Protein AF-A0A520FK15-F1 (afdb_monomer_lite)

pLDDT: mean 92.38, std 10.08, range [54.09, 98.62]

Secondary structure (DSSP, 8-state):
--HHHHHHHHHHHHHHHHT-SSHHHHS-HHHHHHHHHHH--EETTEE-GGGS-SS-EEEEEEE-GGGTT-SEEBS-HHHHHHHHHHTT-EEEEEEE-GGGEEEEE-TTTS-TTSTT--EEEE--TT--EEE-

Sequence (132 aa):
MNELERGIIARRLLDNWMNLDHPLDVHPREWWLTRFQRVGFTSDGIADEALRPKDGLVLARGAVHAARDGLAWTPDLALAEWFAKRCNGKVWLCYFEPEHLLAHLGPAWGDVHVQGASEFIADPAGLHIEEL

Foldseek 3Di:
DDQVVLLVLLQVLLVLVLVDPCSCVVPPPVVNVVSLVVSAEEENSRRDNVPQDQAKDKWKAQDAPVCLQAFKTFSDPVVRVVSVVVHVHFMKIWIGGRVQFRYWYAQVRDDPVDRGTIITRGGCVPTDIDTD

Structure (mmCIF, N/CA/C/O backbone):
data_AF-A0A520FK15-F1
#
_entry.id   AF-A0A520FK15-F1
#
loop_
_atom_site.group_PDB
_atom_site.id
_atom_site.type_symbol
_atom_site.label_atom_id
_atom_site.label_alt_id
_atom_site.label_comp_id
_atom_site.label_asym_id
_atom_site.label_entity_id
_atom_site.label_seq_id
_atom_site.pdbx_PDB_ins_code
_atom_site.Cartn_x
_atom_site.Cartn_y
_atom_site.Cartn_z
_atom_site.occupancy
_atom_site.B_iso_or_equiv
_atom_site.auth_seq_id
_atom_site.auth_comp_id
_atom_site.auth_asym_id
_atom_site.auth_atom_id
_atom_site.pdbx_PDB_model_num
ATOM 1 N N . MET A 1 1 ? -5.358 -4.646 23.870 1.00 84.12 1 MET A N 1
ATOM 2 C CA . MET A 1 1 ? -4.327 -3.610 23.689 1.00 84.12 1 MET A CA 1
ATOM 3 C C . MET A 1 1 ? -5.011 -2.285 23.910 1.00 84.12 1 MET A C 1
ATOM 5 O O . MET A 1 1 ? -6.064 -2.083 23.315 1.00 84.12 1 MET A O 1
ATOM 9 N N . ASN A 1 2 ? -4.498 -1.459 24.817 1.00 91.94 2 ASN A N 1
ATOM 10 C CA . ASN A 1 2 ? -5.057 -0.121 25.002 1.00 91.94 2 ASN A CA 1
ATOM 11 C C . ASN A 1 2 ? -4.631 0.805 23.843 1.00 91.94 2 ASN A C 1
ATOM 13 O O . ASN A 1 2 ? -3.793 0.439 23.018 1.00 91.94 2 ASN A O 1
ATOM 17 N N . GLU A 1 3 ? -5.233 1.988 23.754 1.00 88.81 3 GLU A N 1
ATOM 18 C CA . GLU A 1 3 ? -5.008 2.924 22.645 1.00 88.81 3 GLU A CA 1
ATOM 19 C C . GLU A 1 3 ? -3.555 3.417 22.560 1.00 88.81 3 GLU A C 1
ATOM 21 O O . GLU A 1 3 ? -2.979 3.457 21.474 1.00 88.81 3 GLU A O 1
ATOM 26 N N . LEU A 1 4 ? -2.927 3.698 23.706 1.00 90.31 4 LEU A N 1
ATOM 27 C CA . LEU A 1 4 ? -1.531 4.130 23.774 1.00 90.31 4 LEU A CA 1
ATOM 28 C C . LEU A 1 4 ? -0.576 3.041 23.264 1.00 90.31 4 LEU A C 1
ATOM 30 O O . LEU A 1 4 ? 0.293 3.306 22.435 1.00 90.31 4 LEU A O 1
ATOM 34 N N . GLU A 1 5 ? -0.752 1.804 23.729 1.00 93.06 5 GLU A N 1
ATOM 35 C CA . GLU A 1 5 ? 0.016 0.646 23.263 1.00 93.06 5 GLU A CA 1
ATOM 36 C C . GLU A 1 5 ? -0.163 0.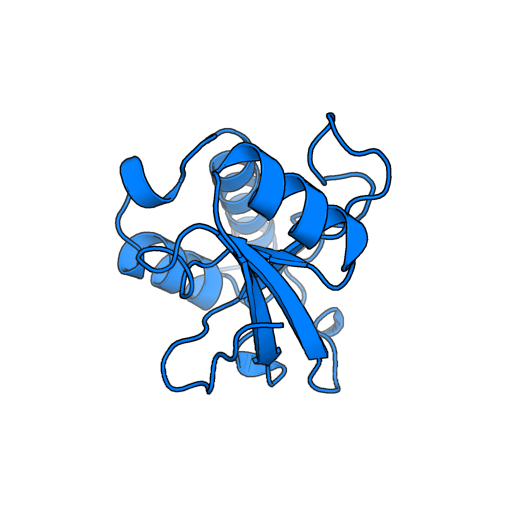431 21.758 1.00 93.06 5 GLU A C 1
ATOM 38 O O . GLU A 1 5 ? 0.818 0.194 21.051 1.00 93.06 5 GLU A O 1
ATOM 43 N N . ARG A 1 6 ? -1.401 0.554 21.257 1.00 93.56 6 ARG A N 1
ATOM 44 C CA . ARG A 1 6 ? -1.708 0.428 19.827 1.00 93.56 6 ARG A CA 1
ATOM 45 C C . ARG A 1 6 ? -0.975 1.485 19.015 1.00 93.56 6 ARG A C 1
ATOM 47 O O . ARG A 1 6 ? -0.344 1.126 18.029 1.00 93.56 6 ARG A O 1
ATOM 54 N N . GLY A 1 7 ? -1.008 2.746 19.445 1.00 91.56 7 GLY A N 1
ATOM 55 C CA . GLY A 1 7 ? -0.301 3.839 18.776 1.00 91.56 7 GLY A CA 1
ATOM 56 C C . GLY A 1 7 ? 1.215 3.628 18.734 1.00 91.56 7 GLY A C 1
ATOM 57 O O . GLY A 1 7 ? 1.834 3.788 17.685 1.00 91.56 7 GLY A O 1
ATOM 58 N N . ILE A 1 8 ? 1.819 3.180 19.840 1.00 93.81 8 ILE A N 1
ATOM 59 C CA . ILE A 1 8 ? 3.259 2.874 19.887 1.00 93.81 8 ILE A CA 1
ATOM 60 C C . ILE A 1 8 ? 3.614 1.734 18.922 1.00 93.81 8 ILE A C 1
ATOM 62 O O . ILE A 1 8 ? 4.627 1.809 18.224 1.00 93.81 8 ILE A O 1
ATOM 66 N N . ILE A 1 9 ? 2.804 0.672 18.881 1.00 94.38 9 ILE A N 1
ATOM 67 C CA . ILE A 1 9 ? 3.041 -0.467 17.986 1.00 94.38 9 ILE A CA 1
ATOM 68 C C . ILE A 1 9 ? 2.832 -0.070 16.525 1.00 94.38 9 ILE A C 1
ATOM 70 O O . ILE A 1 9 ? 3.667 -0.426 15.701 1.00 94.38 9 ILE A O 1
ATOM 74 N N . ALA A 1 10 ? 1.779 0.686 16.214 1.00 93.69 10 ALA A N 1
ATOM 75 C CA . ALA A 1 10 ? 1.499 1.198 14.876 1.00 93.69 10 ALA A CA 1
ATOM 76 C C . ALA A 1 10 ? 2.681 1.988 14.322 1.00 93.69 10 ALA A C 1
ATOM 78 O O . ALA A 1 10 ? 3.182 1.693 13.239 1.00 93.69 10 ALA A O 1
ATOM 79 N N . ARG A 1 11 ? 3.187 2.931 15.122 1.00 93.06 11 ARG A N 1
ATOM 80 C CA . ARG A 1 11 ? 4.327 3.748 14.737 1.00 93.06 11 ARG A CA 1
ATOM 81 C C . ARG A 1 11 ? 5.578 2.912 14.490 1.00 93.06 11 ARG A C 1
ATOM 83 O O . ARG A 1 11 ? 6.181 3.028 13.434 1.00 93.06 11 ARG A O 1
ATOM 90 N N . ARG A 1 12 ? 5.927 2.015 15.416 1.00 94.69 12 ARG A N 1
ATOM 91 C CA . ARG A 1 12 ? 7.100 1.138 15.263 1.00 94.69 12 ARG A CA 1
ATOM 92 C C . ARG A 1 12 ? 6.978 0.180 14.083 1.00 94.69 12 ARG A C 1
ATOM 94 O O . ARG A 1 12 ? 7.981 -0.133 13.454 1.00 94.69 12 ARG A O 1
ATOM 101 N N . LEU A 1 13 ? 5.776 -0.323 13.813 1.00 94.31 13 LEU A N 1
ATOM 102 C CA . LEU A 1 13 ? 5.530 -1.206 12.679 1.00 94.31 13 LEU A CA 1
ATOM 103 C C . LEU A 1 13 ? 5.775 -0.468 11.362 1.00 94.31 13 LEU A C 1
ATOM 105 O O . LEU A 1 13 ? 6.451 -1.010 10.491 1.00 94.31 13 LEU A O 1
ATOM 109 N N . LEU A 1 14 ? 5.280 0.766 11.255 1.00 92.50 14 LEU A N 1
ATOM 110 C CA . LEU A 1 14 ? 5.487 1.605 10.083 1.00 92.50 14 LEU A CA 1
ATOM 111 C C . LEU A 1 14 ? 6.952 2.031 9.934 1.00 92.50 14 LEU A C 1
ATOM 113 O O . LEU A 1 14 ? 7.513 1.890 8.855 1.00 92.50 14 LEU A O 1
ATOM 117 N N . ASP A 1 15 ? 7.603 2.454 11.022 1.00 90.81 15 ASP A N 1
ATOM 118 C CA . ASP A 1 15 ? 9.034 2.778 11.022 1.00 90.81 15 ASP A CA 1
ATOM 119 C C . ASP A 1 15 ? 9.867 1.565 10.557 1.00 90.81 15 ASP A C 1
ATOM 121 O O . ASP A 1 15 ? 10.797 1.706 9.768 1.00 90.81 15 ASP A O 1
ATOM 125 N N . ASN A 1 16 ? 9.530 0.351 11.007 1.00 92.69 16 ASN A N 1
ATOM 126 C CA . ASN A 1 16 ? 10.211 -0.871 10.571 1.00 92.69 16 ASN A CA 1
ATOM 127 C C . ASN A 1 16 ? 9.963 -1.198 9.095 1.00 92.69 16 ASN A C 1
ATOM 129 O O . ASN A 1 16 ? 10.870 -1.698 8.444 1.00 92.69 16 ASN A O 1
ATOM 133 N N . TRP A 1 17 ? 8.755 -0.955 8.578 1.00 92.75 17 TRP A N 1
ATOM 134 C CA . TRP A 1 17 ? 8.455 -1.117 7.153 1.00 92.75 17 TRP A CA 1
ATOM 135 C C . TRP A 1 17 ? 9.303 -0.164 6.307 1.00 92.75 17 TRP A C 1
ATOM 137 O O . TRP A 1 17 ? 9.987 -0.599 5.389 1.00 92.75 17 TRP A O 1
ATOM 147 N N . MET A 1 18 ? 9.317 1.118 6.678 1.00 89.25 18 MET A N 1
ATOM 148 C CA . MET A 1 18 ? 9.984 2.184 5.926 1.00 89.25 18 MET A CA 1
ATOM 149 C C . MET A 1 18 ? 11.512 2.107 5.951 1.00 89.25 18 MET A C 1
ATOM 151 O O . MET A 1 18 ? 12.163 2.554 5.014 1.00 89.25 18 MET A O 1
ATOM 155 N N . ASN A 1 19 ? 12.103 1.557 7.014 1.00 88.25 19 ASN A N 1
ATOM 156 C CA . ASN A 1 19 ? 13.559 1.427 7.135 1.00 88.25 19 ASN A CA 1
ATOM 157 C C . ASN A 1 19 ? 14.129 0.191 6.412 1.00 88.25 19 ASN A C 1
ATOM 159 O O . ASN A 1 19 ? 15.317 -0.105 6.555 1.00 88.25 19 ASN A O 1
ATOM 163 N N . LEU A 1 20 ? 13.301 -0.558 5.679 1.00 88.00 20 LEU A N 1
ATOM 164 C CA . LEU A 1 20 ? 13.713 -1.730 4.916 1.00 88.00 20 LEU A CA 1
ATOM 165 C C . LEU A 1 20 ? 13.488 -1.487 3.423 1.00 88.00 20 LEU A C 1
ATOM 167 O O . LEU A 1 20 ? 12.351 -1.350 2.987 1.00 88.00 20 LEU A O 1
ATOM 171 N N . ASP A 1 21 ? 14.557 -1.546 2.626 1.00 81.31 21 ASP A N 1
ATOM 172 C CA . ASP A 1 21 ? 14.461 -1.428 1.160 1.00 81.31 21 ASP A CA 1
ATOM 173 C C . ASP A 1 21 ? 13.600 -2.553 0.550 1.00 81.31 21 ASP A C 1
ATOM 175 O O . ASP A 1 21 ? 12.890 -2.368 -0.443 1.00 81.31 21 ASP A O 1
ATOM 179 N N . HIS A 1 22 ? 13.651 -3.739 1.168 1.00 87.06 22 HIS A N 1
ATOM 180 C CA . HIS A 1 22 ? 12.913 -4.935 0.764 1.00 87.06 22 HIS A CA 1
ATOM 181 C C . HIS A 1 22 ? 12.293 -5.633 1.990 1.00 87.06 22 HIS A C 1
ATOM 183 O O . HIS A 1 22 ? 12.817 -6.642 2.469 1.00 87.06 22 HIS A O 1
ATOM 189 N N . PRO A 1 23 ? 11.160 -5.135 2.531 1.00 90.56 23 PRO A N 1
ATOM 190 C CA . PRO A 1 23 ? 10.571 -5.667 3.766 1.00 90.56 23 PRO A CA 1
ATOM 191 C C . PRO A 1 23 ? 10.225 -7.162 3.693 1.00 90.56 23 PRO A C 1
ATOM 193 O O . PRO A 1 23 ? 10.305 -7.878 4.696 1.00 90.56 23 PRO A O 1
ATOM 196 N N . LEU A 1 24 ? 9.864 -7.641 2.497 1.00 92.50 24 LEU A N 1
ATOM 197 C CA . LEU A 1 24 ? 9.506 -9.038 2.241 1.00 92.50 24 LEU A CA 1
ATOM 198 C C . LEU A 1 24 ? 10.714 -9.994 2.211 1.00 92.50 24 LEU A C 1
ATOM 200 O O . LEU A 1 24 ? 10.518 -11.198 2.362 1.00 92.50 24 LEU A O 1
ATOM 204 N N . ASP A 1 25 ? 11.943 -9.479 2.090 1.00 92.06 25 ASP A N 1
ATOM 205 C CA . ASP A 1 25 ? 13.172 -10.285 2.170 1.00 92.06 25 ASP A CA 1
ATOM 206 C C . ASP A 1 25 ? 13.578 -10.558 3.629 1.00 92.06 25 ASP A C 1
ATOM 208 O O . ASP A 1 25 ? 14.246 -11.547 3.930 1.00 92.06 25 ASP A O 1
ATOM 212 N N . VAL A 1 26 ? 13.163 -9.684 4.554 1.00 94.94 26 VAL A N 1
ATOM 213 C CA . VAL A 1 26 ? 13.467 -9.791 5.992 1.00 94.94 26 VAL A CA 1
ATOM 214 C C . VAL A 1 26 ? 12.422 -10.627 6.725 1.00 94.94 26 VAL A C 1
ATOM 216 O O . VAL A 1 26 ? 12.752 -11.473 7.562 1.00 94.94 26 VAL A O 1
ATOM 219 N N . HIS A 1 27 ? 11.146 -10.391 6.427 1.00 96.44 27 HIS A N 1
ATOM 220 C CA . HIS A 1 27 ? 10.030 -11.122 7.011 1.00 96.44 27 HIS A CA 1
ATOM 221 C C . HIS A 1 27 ? 9.022 -11.513 5.928 1.00 96.44 27 HIS A C 1
ATOM 223 O O . HIS A 1 27 ? 8.730 -10.699 5.054 1.00 96.44 27 HIS A O 1
ATOM 229 N N . PRO A 1 28 ? 8.444 -12.727 5.997 1.00 96.06 28 PRO A N 1
ATOM 230 C CA . PRO A 1 28 ? 7.498 -13.184 4.988 1.00 96.06 28 PRO A CA 1
ATOM 231 C C . PRO A 1 28 ? 6.215 -12.346 5.007 1.00 96.06 28 PRO A C 1
ATOM 233 O O . PRO A 1 28 ? 5.868 -11.727 6.016 1.00 96.06 28 PRO A O 1
ATOM 236 N N . ARG A 1 29 ? 5.473 -12.362 3.897 1.00 95.81 29 ARG A N 1
ATOM 237 C CA . ARG A 1 29 ? 4.217 -11.616 3.712 1.00 95.81 29 ARG A CA 1
ATOM 238 C C . ARG A 1 29 ? 3.258 -11.765 4.896 1.00 95.81 29 ARG A C 1
ATOM 240 O O . ARG A 1 29 ? 2.766 -10.770 5.422 1.00 95.81 29 ARG A O 1
ATOM 247 N N . GLU A 1 30 ? 3.030 -12.990 5.354 1.00 96.88 30 GLU A N 1
ATOM 248 C CA . GLU A 1 30 ? 2.080 -13.318 6.423 1.00 96.88 30 GLU A CA 1
ATOM 249 C C . GLU A 1 30 ? 2.462 -12.653 7.750 1.00 96.88 30 GLU A C 1
ATOM 251 O O . GLU A 1 30 ? 1.595 -12.284 8.547 1.00 96.88 30 GLU A O 1
ATOM 256 N N . TRP A 1 31 ? 3.765 -12.462 7.985 1.00 97.44 31 TRP A N 1
ATOM 257 C CA . TRP A 1 31 ? 4.284 -11.786 9.170 1.00 97.44 31 TRP A CA 1
ATOM 258 C C . TRP A 1 31 ? 3.857 -10.317 9.195 1.00 97.44 31 TRP A C 1
ATOM 260 O O . TRP A 1 31 ? 3.434 -9.831 10.249 1.00 97.44 31 TRP A O 1
ATOM 270 N N . TRP A 1 32 ? 3.945 -9.635 8.049 1.00 97.25 32 TRP A N 1
ATOM 271 C CA . TRP A 1 32 ? 3.536 -8.239 7.890 1.00 97.25 32 TRP A CA 1
ATOM 272 C C . TRP A 1 32 ? 2.022 -8.094 7.969 1.00 97.25 32 TRP A C 1
ATOM 274 O O . TRP A 1 32 ? 1.534 -7.324 8.797 1.00 97.25 32 TRP A O 1
ATOM 284 N N . LEU A 1 33 ? 1.287 -8.898 7.193 1.00 97.25 33 LEU A N 1
ATOM 285 C CA . LEU A 1 33 ? -0.177 -8.884 7.172 1.00 97.25 33 LEU A CA 1
ATOM 286 C C . LEU A 1 33 ? -0.758 -9.059 8.575 1.00 97.25 33 LEU A C 1
ATOM 288 O O . LEU A 1 33 ? -1.518 -8.211 9.034 1.00 97.25 33 LEU A O 1
ATOM 292 N N . THR A 1 34 ? -0.309 -10.083 9.309 1.00 97.06 34 THR A N 1
ATOM 293 C CA . THR A 1 34 ? -0.794 -10.357 10.672 1.00 97.06 34 THR A CA 1
ATOM 294 C C . THR A 1 34 ? -0.591 -9.164 11.611 1.00 97.06 34 THR A C 1
ATOM 296 O O . THR A 1 34 ? -1.391 -8.932 12.517 1.00 97.06 34 THR A O 1
ATOM 299 N N . ARG A 1 35 ? 0.491 -8.395 11.436 1.00 97.19 35 ARG A N 1
ATOM 300 C CA . ARG A 1 35 ? 0.815 -7.258 12.308 1.00 97.19 35 ARG A CA 1
ATOM 301 C C . ARG A 1 35 ? 0.008 -6.026 11.966 1.00 97.19 35 ARG A C 1
ATOM 303 O O . ARG A 1 35 ? -0.555 -5.437 12.885 1.00 97.19 35 ARG A O 1
ATOM 310 N N . PHE A 1 36 ? -0.090 -5.679 10.688 1.00 96.88 36 PHE A N 1
ATOM 311 C CA . PHE A 1 36 ? -0.928 -4.561 10.275 1.00 96.88 36 PHE A CA 1
ATOM 312 C C . PHE A 1 36 ? -2.401 -4.830 10.602 1.00 96.88 36 PHE A C 1
ATOM 314 O O . PHE A 1 36 ? -3.036 -4.016 11.262 1.00 96.88 36 PHE A O 1
ATOM 321 N N . GLN A 1 37 ? -2.912 -6.026 10.295 1.00 96.12 37 GLN A N 1
ATOM 322 C CA . GLN A 1 37 ? -4.283 -6.422 10.639 1.00 96.12 37 GLN A CA 1
ATOM 323 C C . GLN A 1 37 ? -4.551 -6.370 12.150 1.00 96.12 37 GLN A C 1
ATOM 325 O O . GLN A 1 37 ? -5.621 -5.947 12.579 1.00 96.12 37 GLN A O 1
ATOM 330 N N . ARG A 1 38 ? -3.580 -6.763 12.987 1.00 95.56 38 ARG A N 1
ATOM 331 C CA . ARG A 1 38 ? -3.721 -6.705 14.451 1.00 95.56 38 ARG A CA 1
ATOM 332 C C . ARG A 1 38 ? -3.748 -5.276 14.996 1.00 95.56 38 ARG A C 1
ATOM 334 O O . ARG A 1 38 ? -4.340 -5.046 16.052 1.00 95.56 38 ARG A O 1
ATOM 341 N N . VAL A 1 39 ? -3.064 -4.345 14.336 1.00 96.12 39 VAL A N 1
ATOM 342 C CA . VAL A 1 39 ? -3.069 -2.922 14.704 1.00 96.12 39 VAL A CA 1
ATOM 343 C C . VAL A 1 39 ? -4.354 -2.237 14.231 1.00 96.12 39 VAL A C 1
ATOM 345 O O . VAL A 1 39 ? -4.840 -1.348 14.928 1.00 96.12 39 VAL A O 1
ATOM 348 N N . GLY A 1 40 ? -4.923 -2.692 13.114 1.00 96.38 40 GLY A N 1
ATOM 349 C CA . GLY A 1 40 ? -5.966 -1.980 12.381 1.00 96.38 40 GLY A CA 1
ATOM 350 C C . GLY A 1 40 ? -5.358 -1.000 11.379 1.00 96.38 40 GLY A C 1
ATOM 351 O O . GLY A 1 40 ? -4.137 -0.947 11.218 1.00 96.38 40 GLY A O 1
ATOM 352 N N . PHE A 1 41 ? -6.205 -0.224 10.706 1.00 97.25 41 PHE A N 1
ATOM 353 C CA . PHE A 1 41 ? -5.749 0.783 9.755 1.00 97.25 41 PHE A CA 1
ATOM 354 C C . PHE A 1 41 ? -4.878 1.839 10.437 1.00 97.25 41 PHE A C 1
ATOM 356 O O . PHE A 1 41 ? -5.216 2.358 11.507 1.00 97.25 41 PHE A O 1
ATOM 363 N N . THR A 1 42 ? -3.766 2.182 9.790 1.00 96.31 42 THR A N 1
ATOM 364 C CA . THR A 1 42 ? -2.877 3.251 10.251 1.00 96.31 42 THR A CA 1
ATOM 365 C C . THR A 1 42 ? -2.625 4.279 9.162 1.00 96.31 42 THR A C 1
ATOM 367 O O . THR A 1 42 ? -2.303 3.892 8.046 1.00 96.31 42 THR A O 1
ATOM 370 N N . SER A 1 43 ? -2.654 5.567 9.494 1.00 94.88 43 SER A N 1
ATOM 371 C CA . SER A 1 43 ? -2.220 6.652 8.603 1.00 94.88 43 SER A CA 1
ATOM 372 C C . SER A 1 43 ? -1.046 7.384 9.245 1.00 94.88 43 SER A C 1
ATOM 374 O O . SER A 1 43 ? -1.182 7.874 10.365 1.00 94.88 43 SER A O 1
ATOM 376 N N . ASP A 1 44 ? 0.120 7.426 8.596 1.00 92.12 44 ASP A N 1
ATOM 377 C CA . ASP A 1 44 ? 1.328 8.114 9.102 1.00 92.12 44 ASP A CA 1
ATOM 378 C C . ASP A 1 44 ? 1.744 7.693 10.533 1.00 92.12 44 ASP A C 1
ATOM 380 O O . ASP A 1 44 ? 2.279 8.460 11.344 1.00 92.12 44 ASP A O 1
ATOM 384 N N . GLY A 1 45 ? 1.478 6.426 10.863 1.00 90.25 45 GLY A N 1
ATOM 385 C CA . GLY A 1 45 ? 1.764 5.807 12.159 1.00 90.25 45 GLY A CA 1
ATOM 386 C C . GLY A 1 45 ? 0.692 6.045 13.227 1.00 90.25 45 GLY A C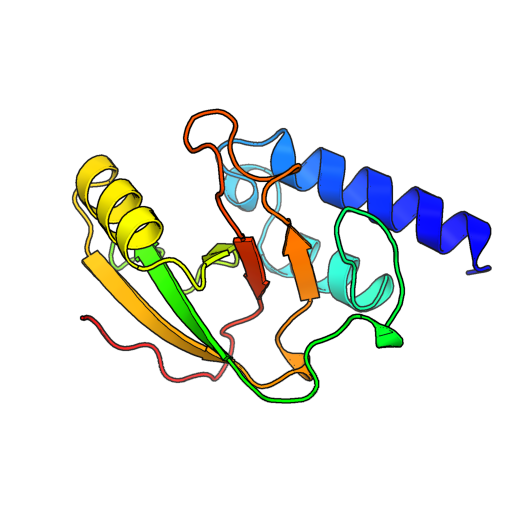 1
ATOM 387 O O . GLY A 1 45 ? 0.861 5.595 14.360 1.00 90.25 45 GLY A O 1
ATOM 388 N N . ILE A 1 46 ? -0.411 6.713 12.884 1.00 93.56 46 ILE A N 1
ATOM 389 C CA . ILE A 1 46 ? -1.581 6.904 13.747 1.00 93.56 46 ILE A CA 1
ATOM 390 C C . ILE A 1 46 ? -2.580 5.777 13.472 1.00 93.56 46 ILE A C 1
ATOM 392 O O . ILE A 1 46 ? -3.103 5.668 12.367 1.00 93.56 46 ILE A O 1
ATOM 396 N N . ALA A 1 47 ? -2.844 4.932 14.474 1.00 95.44 47 ALA A N 1
ATOM 397 C CA . ALA A 1 47 ? -3.824 3.848 14.375 1.00 95.44 47 ALA A CA 1
ATOM 398 C C . ALA A 1 47 ? -5.245 4.338 14.674 1.00 95.44 47 ALA A C 1
ATOM 400 O O . ALA A 1 47 ? -5.650 4.399 15.843 1.00 95.44 47 ALA A O 1
ATOM 401 N N . ASP A 1 48 ? -5.989 4.636 13.613 1.00 95.19 48 ASP A N 1
ATOM 402 C CA . ASP A 1 48 ? -7.371 5.102 13.666 1.00 95.19 48 ASP A CA 1
ATOM 403 C C . ASP A 1 48 ? -8.155 4.615 12.435 1.00 95.19 48 ASP A C 1
ATOM 405 O O . ASP A 1 48 ? -7.883 5.006 11.302 1.00 95.19 48 ASP A O 1
ATOM 409 N N . GLU A 1 49 ? -9.162 3.773 12.673 1.00 95.38 49 GLU A N 1
ATOM 410 C CA . GLU A 1 49 ? -10.054 3.245 11.634 1.00 95.38 49 GLU A CA 1
ATOM 411 C C . GLU A 1 49 ? -10.888 4.340 10.958 1.00 95.38 49 GLU A C 1
ATOM 413 O O . GLU A 1 49 ? -11.288 4.180 9.808 1.00 95.38 49 GLU A O 1
ATOM 418 N N . ALA A 1 50 ? -11.124 5.477 11.623 1.00 96.44 50 ALA A N 1
ATOM 419 C CA . ALA A 1 50 ? -11.839 6.599 11.021 1.00 96.44 50 ALA A CA 1
ATOM 420 C C . ALA A 1 50 ? -11.052 7.267 9.879 1.00 96.44 50 ALA A C 1
ATOM 422 O O . ALA A 1 50 ? -11.649 7.987 9.076 1.00 96.44 50 ALA A O 1
ATOM 423 N N . LEU A 1 51 ? -9.737 7.023 9.800 1.00 96.06 51 LEU A N 1
ATOM 424 C CA . LEU A 1 51 ? -8.870 7.509 8.725 1.00 96.06 51 LEU A CA 1
ATOM 425 C C . LEU A 1 51 ? -8.853 6.581 7.505 1.00 96.06 51 LEU A C 1
ATOM 427 O O . LEU A 1 51 ? -8.349 6.982 6.456 1.00 96.06 51 LEU A O 1
ATOM 431 N N . ARG A 1 52 ? -9.389 5.356 7.611 1.00 97.75 52 ARG A N 1
ATOM 432 C CA . ARG A 1 52 ? -9.454 4.434 6.473 1.00 97.75 52 ARG A CA 1
ATOM 433 C C . ARG A 1 52 ? -10.339 5.039 5.374 1.00 97.75 52 ARG A C 1
ATOM 435 O O . ARG A 1 52 ? -11.435 5.521 5.684 1.00 97.75 52 ARG A O 1
ATOM 442 N N . PRO A 1 53 ? -9.919 4.994 4.095 1.00 97.25 53 PRO A N 1
ATOM 443 C CA . PRO A 1 53 ? -10.790 5.347 2.980 1.00 97.25 53 PRO A CA 1
ATOM 444 C C . PRO A 1 53 ? -12.122 4.597 3.059 1.00 97.25 53 PRO A C 1
ATOM 446 O O . PRO A 1 53 ? -12.150 3.400 3.324 1.00 97.25 53 PRO A O 1
ATOM 449 N N . LYS A 1 54 ? -13.233 5.315 2.872 1.00 97.31 54 LYS A N 1
ATOM 450 C CA . LYS A 1 54 ? -14.583 4.727 2.943 1.00 97.31 54 LYS A CA 1
ATOM 451 C C . LYS A 1 54 ? -14.993 4.036 1.649 1.00 97.31 54 LYS A C 1
ATOM 453 O O . LYS A 1 54 ? -15.808 3.124 1.690 1.00 97.31 54 LYS A O 1
ATOM 458 N N . ASP A 1 55 ? -14.424 4.494 0.542 1.00 97.69 55 ASP A N 1
ATOM 459 C CA . ASP A 1 55 ? -14.623 3.944 -0.787 1.00 97.69 55 ASP A CA 1
ATOM 460 C C . ASP A 1 55 ? -13.362 3.182 -1.201 1.00 97.69 55 ASP A C 1
ATOM 462 O O . ASP A 1 55 ? -12.249 3.545 -0.801 1.00 97.69 55 ASP A O 1
ATOM 466 N N . GLY A 1 56 ? -13.535 2.136 -2.007 1.00 96.88 56 GLY A N 1
ATOM 467 C CA . GLY A 1 56 ? -12.408 1.413 -2.578 1.00 96.88 56 GLY A CA 1
ATOM 468 C C . GLY A 1 56 ? -11.578 2.279 -3.531 1.00 96.88 56 GLY A C 1
ATOM 469 O O . GLY A 1 56 ? -12.068 3.243 -4.126 1.00 96.88 56 GLY A O 1
ATOM 470 N N . LEU A 1 57 ? -10.304 1.924 -3.683 1.00 98.00 57 LEU A N 1
ATOM 471 C CA . LEU A 1 57 ? -9.315 2.680 -4.448 1.00 98.00 57 LEU A CA 1
ATOM 472 C C . LEU A 1 57 ? -8.714 1.824 -5.560 1.00 98.00 57 LEU A C 1
ATOM 474 O O . LEU A 1 57 ? -8.373 0.665 -5.346 1.00 98.00 57 LEU A O 1
ATOM 478 N N . VAL A 1 58 ? -8.505 2.419 -6.734 1.00 98.25 58 VAL A N 1
ATOM 479 C CA . VAL A 1 58 ? -7.597 1.847 -7.736 1.00 98.25 58 VAL A CA 1
ATOM 480 C C . VAL A 1 58 ? -6.188 2.300 -7.390 1.00 98.25 58 VAL A C 1
ATOM 482 O O . VAL A 1 58 ? -5.923 3.500 -7.327 1.00 98.25 58 VAL A O 1
ATOM 485 N N . LEU A 1 59 ? -5.295 1.344 -7.163 1.00 98.19 59 LEU A N 1
ATOM 486 C CA . LEU A 1 59 ? -3.895 1.610 -6.866 1.00 98.19 59 LEU A CA 1
ATOM 487 C C . LEU A 1 59 ? -2.994 0.958 -7.914 1.00 98.19 59 LEU A C 1
ATOM 489 O O . LEU A 1 59 ? -3.327 -0.073 -8.499 1.00 98.19 59 LEU A O 1
ATOM 493 N N . ALA A 1 60 ? -1.832 1.566 -8.113 1.00 98.19 60 ALA A N 1
ATOM 494 C CA . ALA A 1 60 ? -0.793 1.141 -9.028 1.00 98.19 60 ALA A CA 1
ATOM 495 C C . ALA A 1 60 ? 0.445 0.626 -8.280 1.00 98.19 60 ALA A C 1
ATOM 497 O O . ALA A 1 60 ? 0.748 1.048 -7.163 1.00 98.19 60 ALA A O 1
ATOM 498 N N . ARG A 1 61 ? 1.198 -0.273 -8.914 1.00 97.50 61 ARG A N 1
ATOM 499 C CA . ARG A 1 61 ? 2.480 -0.780 -8.414 1.00 97.50 61 ARG A CA 1
ATOM 500 C C . ARG A 1 61 ? 3.452 -1.000 -9.564 1.00 97.50 61 ARG A C 1
ATOM 502 O O . ARG A 1 61 ? 3.147 -1.716 -10.511 1.00 97.50 61 ARG A O 1
ATOM 509 N N . GLY A 1 62 ? 4.653 -0.442 -9.452 1.00 97.00 62 GLY A N 1
ATOM 510 C CA . GLY A 1 62 ? 5.762 -0.771 -10.345 1.00 97.00 62 GLY A CA 1
ATOM 511 C C . GLY A 1 62 ? 6.510 -2.002 -9.852 1.00 97.00 62 GLY A C 1
ATOM 512 O O . GLY A 1 62 ? 7.143 -1.945 -8.800 1.00 97.00 62 GLY A O 1
ATOM 513 N N . ALA A 1 63 ? 6.449 -3.116 -10.583 1.00 97.25 63 ALA A N 1
ATOM 514 C CA . ALA A 1 63 ? 7.112 -4.354 -10.172 1.00 97.25 63 ALA A CA 1
ATOM 515 C C . ALA A 1 63 ? 7.410 -5.295 -11.346 1.00 97.25 63 ALA A C 1
ATOM 517 O O . ALA A 1 63 ? 6.745 -5.279 -12.385 1.00 97.25 63 ALA A O 1
ATOM 518 N N . VAL A 1 64 ? 8.378 -6.194 -11.154 1.00 97.56 64 VAL A N 1
ATOM 519 C CA . VAL A 1 64 ? 8.517 -7.388 -12.001 1.00 97.56 64 VAL A CA 1
ATOM 520 C C . VAL A 1 64 ? 7.313 -8.315 -11.814 1.00 97.56 64 VAL A C 1
ATOM 522 O O . VAL A 1 64 ? 6.694 -8.332 -10.752 1.00 97.56 64 VAL A O 1
ATOM 525 N N . HIS A 1 65 ? 7.004 -9.139 -12.819 1.00 97.31 65 HIS A N 1
ATOM 526 C CA . HIS A 1 65 ? 5.819 -10.008 -12.803 1.00 97.31 65 HIS A CA 1
ATOM 527 C C . HIS A 1 65 ? 5.726 -10.922 -11.568 1.00 97.31 65 HIS A C 1
ATOM 529 O O . HIS A 1 65 ? 4.634 -11.140 -11.046 1.00 97.31 65 HIS A O 1
ATOM 535 N N . ALA A 1 66 ? 6.860 -11.433 -11.080 1.00 96.38 66 ALA A N 1
ATOM 536 C CA . ALA A 1 66 ? 6.921 -12.298 -9.900 1.00 96.38 66 ALA A CA 1
ATOM 537 C C . ALA A 1 66 ? 6.613 -11.576 -8.573 1.00 96.38 66 ALA A C 1
ATOM 539 O O . ALA A 1 66 ? 6.369 -12.244 -7.580 1.00 96.38 66 ALA A O 1
ATOM 540 N N . ALA A 1 67 ? 6.627 -10.238 -8.559 1.00 95.88 67 ALA A N 1
ATOM 541 C CA . ALA A 1 67 ? 6.388 -9.403 -7.379 1.00 95.88 67 ALA A CA 1
ATOM 542 C C . ALA A 1 67 ? 5.185 -8.452 -7.558 1.00 95.88 67 ALA A C 1
ATOM 544 O O . ALA A 1 67 ? 5.063 -7.447 -6.842 1.00 95.88 67 ALA A O 1
ATOM 545 N N . ARG A 1 68 ? 4.319 -8.739 -8.542 1.00 97.19 68 ARG A N 1
ATOM 546 C CA . ARG A 1 68 ? 3.135 -7.930 -8.877 1.00 97.19 68 ARG A CA 1
ATOM 547 C C . ARG A 1 68 ? 2.100 -7.877 -7.754 1.00 97.19 68 ARG A C 1
ATOM 549 O O . ARG A 1 68 ? 1.354 -6.918 -7.661 1.00 97.19 68 ARG A O 1
ATOM 556 N N . ASP A 1 69 ? 2.084 -8.890 -6.897 1.00 96.75 69 ASP A N 1
ATOM 557 C CA . ASP A 1 69 ? 1.162 -9.080 -5.778 1.00 96.75 69 ASP A CA 1
ATOM 558 C C . ASP A 1 69 ? 1.767 -8.660 -4.427 1.00 96.75 69 ASP A C 1
ATOM 560 O O . ASP A 1 69 ? 1.288 -9.092 -3.379 1.00 96.75 69 ASP A O 1
ATOM 564 N N . GLY A 1 70 ? 2.828 -7.844 -4.431 1.00 96.44 70 GLY A N 1
ATOM 565 C CA . GLY A 1 70 ? 3.425 -7.296 -3.210 1.00 96.44 70 GLY A CA 1
ATOM 566 C C . GLY A 1 70 ? 2.474 -6.382 -2.424 1.00 96.44 70 GLY A C 1
ATOM 567 O O . GLY A 1 70 ? 1.337 -6.156 -2.824 1.00 96.44 70 GLY A O 1
ATOM 568 N N . LEU A 1 71 ? 2.942 -5.847 -1.291 1.00 97.56 71 LEU A N 1
ATOM 569 C CA . LEU A 1 71 ? 2.076 -5.095 -0.369 1.00 97.56 71 LEU A CA 1
ATOM 570 C C . LEU A 1 71 ? 2.133 -3.568 -0.527 1.00 97.56 71 LEU A C 1
ATOM 572 O O . LEU A 1 71 ? 1.218 -2.904 -0.063 1.00 97.56 71 LEU A O 1
ATOM 576 N N . ALA A 1 72 ? 3.168 -3.003 -1.159 1.00 95.94 72 ALA A N 1
ATOM 577 C CA . ALA A 1 72 ? 3.271 -1.554 -1.377 1.00 95.94 72 ALA A CA 1
ATOM 578 C C . ALA A 1 72 ? 2.590 -1.145 -2.690 1.00 95.94 72 ALA A C 1
ATOM 580 O O . ALA A 1 72 ? 2.981 -1.600 -3.770 1.00 95.94 72 ALA A O 1
ATOM 581 N N . TRP A 1 73 ? 1.590 -0.280 -2.595 1.00 97.38 73 TRP A N 1
ATOM 582 C CA . TRP A 1 73 ? 0.790 0.220 -3.710 1.00 97.38 73 TRP A CA 1
ATOM 583 C C . TRP A 1 73 ? 0.678 1.737 -3.620 1.00 97.38 73 TRP A C 1
ATOM 585 O O . TRP A 1 73 ? 0.826 2.310 -2.550 1.00 97.38 73 TRP A O 1
ATOM 595 N N . THR A 1 74 ? 0.414 2.422 -4.722 1.00 96.50 74 THR A N 1
ATOM 596 C CA . THR A 1 74 ? 0.336 3.886 -4.737 1.00 96.50 74 THR A CA 1
ATOM 597 C C . THR A 1 74 ? -0.821 4.370 -5.607 1.00 96.50 74 THR A C 1
ATOM 599 O O . THR A 1 74 ? -1.079 3.772 -6.648 1.00 96.50 74 THR A O 1
ATOM 602 N N . PRO A 1 75 ? -1.539 5.443 -5.230 1.00 95.81 75 PRO A N 1
ATOM 603 C CA . PRO A 1 75 ? -2.475 6.100 -6.139 1.00 95.81 75 PRO A CA 1
ATOM 604 C C . PRO A 1 75 ? -1.755 6.942 -7.210 1.00 95.81 75 PRO A C 1
ATOM 606 O O . PRO A 1 75 ? -2.399 7.423 -8.139 1.00 95.81 75 PRO A O 1
ATOM 609 N N . ASP A 1 76 ? -0.441 7.158 -7.082 1.00 94.31 76 ASP A N 1
ATOM 610 C CA . ASP A 1 76 ? 0.358 7.935 -8.025 1.00 94.31 76 ASP A CA 1
ATOM 611 C C . ASP A 1 76 ? 0.918 7.030 -9.131 1.00 94.31 76 ASP A C 1
ATOM 613 O O . ASP A 1 76 ? 1.872 6.267 -8.943 1.00 94.31 76 ASP A O 1
ATOM 617 N N . LEU A 1 77 ? 0.328 7.138 -10.321 1.00 95.12 77 LEU A N 1
ATOM 618 C CA . LEU A 1 77 ? 0.761 6.373 -11.483 1.00 95.12 77 LEU A CA 1
ATOM 619 C C . LEU A 1 77 ? 2.214 6.680 -11.881 1.00 95.12 77 LEU A C 1
ATOM 621 O O . LEU A 1 77 ? 2.949 5.761 -12.239 1.00 95.12 77 LEU A O 1
ATOM 625 N N . ALA A 1 78 ? 2.659 7.935 -11.772 1.00 93.06 78 ALA A N 1
ATOM 626 C CA . ALA A 1 78 ? 4.018 8.318 -12.149 1.00 93.06 78 ALA A CA 1
ATOM 627 C C . ALA A 1 78 ? 5.057 7.671 -11.219 1.00 93.06 78 ALA A C 1
ATOM 629 O O . ALA A 1 78 ? 6.136 7.263 -11.663 1.00 93.06 78 ALA A O 1
ATOM 630 N N . LEU A 1 79 ? 4.718 7.515 -9.936 1.00 91.88 79 LEU A N 1
ATOM 631 C CA . LEU A 1 79 ? 5.543 6.782 -8.981 1.00 91.88 79 LEU A CA 1
ATOM 632 C C . LEU A 1 79 ? 5.632 5.293 -9.343 1.00 91.88 79 LEU A C 1
ATOM 634 O O . LEU A 1 79 ? 6.728 4.723 -9.369 1.00 91.88 79 LEU A O 1
ATOM 638 N N . ALA A 1 80 ? 4.505 4.662 -9.680 1.00 95.56 80 ALA A N 1
ATOM 639 C CA . ALA A 1 80 ? 4.494 3.270 -10.128 1.00 95.56 80 ALA A CA 1
ATOM 640 C C . ALA A 1 80 ? 5.331 3.069 -11.407 1.00 95.56 80 ALA A C 1
ATOM 642 O O . ALA A 1 80 ? 6.132 2.134 -11.479 1.00 95.56 80 ALA A O 1
ATOM 643 N N . GLU A 1 81 ? 5.222 3.965 -12.390 1.00 95.94 81 GLU A N 1
ATOM 644 C CA . GLU A 1 81 ? 6.038 3.946 -13.611 1.00 95.94 81 GLU A CA 1
ATOM 645 C C . GLU A 1 81 ? 7.537 4.087 -13.312 1.00 95.94 81 GLU A C 1
ATOM 647 O O . GLU A 1 81 ? 8.369 3.371 -13.885 1.00 95.94 81 GLU A O 1
ATOM 652 N N . TRP A 1 82 ? 7.902 4.973 -12.380 1.00 92.94 82 TRP A N 1
ATOM 653 C CA . TRP A 1 82 ? 9.288 5.163 -11.957 1.00 92.94 82 TRP A CA 1
ATOM 654 C C . TRP A 1 82 ? 9.890 3.879 -11.368 1.00 92.94 82 TRP A C 1
ATOM 656 O O . TRP A 1 82 ? 10.991 3.469 -11.762 1.00 92.94 82 TRP A O 1
ATOM 666 N N . PHE A 1 83 ? 9.152 3.193 -10.488 1.00 93.06 83 PHE A N 1
ATOM 667 C CA . PHE A 1 83 ? 9.571 1.905 -9.928 1.00 93.06 83 PHE A CA 1
ATOM 668 C C . PHE A 1 83 ? 9.636 0.802 -10.989 1.00 93.06 83 PHE A C 1
ATOM 670 O O . PHE A 1 83 ? 10.619 0.053 -11.033 1.00 93.06 83 PHE A O 1
ATOM 677 N N . ALA A 1 84 ? 8.645 0.725 -11.884 1.00 96.69 84 ALA A N 1
ATOM 678 C CA . ALA A 1 84 ? 8.629 -0.239 -12.984 1.00 96.69 84 ALA A CA 1
ATOM 679 C C . ALA A 1 84 ? 9.890 -0.101 -13.850 1.00 96.69 84 ALA A C 1
ATOM 681 O O . ALA A 1 84 ? 10.568 -1.090 -14.129 1.00 96.69 84 ALA A O 1
ATOM 682 N N . LYS A 1 85 ? 10.280 1.133 -14.188 1.00 96.12 85 LYS A N 1
ATOM 683 C CA . LYS A 1 85 ? 11.498 1.407 -14.958 1.00 96.12 85 LYS A CA 1
ATOM 684 C C . LYS A 1 85 ? 12.769 0.955 -14.231 1.00 96.12 85 LYS A C 1
ATOM 686 O O . LYS A 1 85 ? 13.653 0.384 -14.866 1.00 96.12 85 LYS A O 1
ATOM 691 N N . ARG A 1 86 ? 12.881 1.187 -12.917 1.00 93.06 86 ARG A N 1
ATOM 692 C CA . ARG A 1 86 ? 14.069 0.804 -12.122 1.00 93.06 86 ARG A CA 1
ATOM 693 C C . ARG A 1 86 ? 14.248 -0.701 -11.985 1.00 93.06 86 ARG A C 1
ATOM 695 O O . ARG A 1 86 ? 15.381 -1.169 -11.990 1.00 93.06 86 ARG A O 1
ATOM 702 N N . CYS A 1 87 ? 13.155 -1.445 -11.859 1.00 94.25 87 CYS A N 1
ATOM 703 C CA . CYS A 1 87 ? 13.206 -2.900 -11.726 1.00 94.25 87 CYS A CA 1
ATOM 704 C C . CYS A 1 87 ? 13.113 -3.644 -13.068 1.00 94.25 87 CYS A C 1
ATOM 706 O O . CYS A 1 87 ? 13.056 -4.871 -13.067 1.00 94.25 87 CYS A O 1
ATOM 708 N N . ASN A 1 88 ? 13.098 -2.925 -14.203 1.00 97.00 88 ASN A N 1
ATOM 709 C CA . ASN A 1 88 ? 12.820 -3.486 -15.530 1.00 97.00 88 ASN A CA 1
ATOM 710 C C . ASN A 1 88 ? 11.525 -4.331 -15.540 1.00 97.00 88 ASN A C 1
ATOM 712 O O . ASN A 1 88 ? 11.478 -5.440 -16.075 1.00 97.00 88 ASN A O 1
ATOM 716 N N . GLY A 1 89 ? 10.500 -3.817 -14.860 1.00 97.69 89 GLY A N 1
ATOM 717 C CA . GLY A 1 89 ? 9.198 -4.439 -14.667 1.00 97.69 89 GLY A CA 1
ATOM 718 C C . GLY A 1 89 ? 8.083 -3.752 -15.454 1.00 97.69 89 GLY A C 1
ATOM 719 O O . GLY A 1 89 ? 8.308 -3.142 -16.499 1.00 97.69 89 GLY A O 1
ATOM 720 N N . LYS A 1 90 ? 6.864 -3.876 -14.933 1.00 98.56 90 LYS A N 1
ATOM 721 C CA . LYS A 1 90 ? 5.620 -3.330 -15.485 1.00 98.56 90 LYS A CA 1
ATOM 722 C C . LYS A 1 90 ? 4.859 -2.561 -14.414 1.00 98.56 90 LYS A C 1
ATOM 724 O O . LYS A 1 90 ? 5.163 -2.692 -13.224 1.00 98.56 90 LYS A O 1
ATOM 729 N N . VAL A 1 91 ? 3.887 -1.767 -14.846 1.00 98.56 91 VAL A N 1
ATOM 730 C CA . VAL A 1 91 ? 2.893 -1.187 -13.946 1.00 98.56 91 VAL A CA 1
ATOM 731 C C . VAL A 1 91 ? 1.742 -2.174 -13.820 1.00 98.56 91 VAL A C 1
ATOM 733 O O . VAL A 1 91 ? 1.240 -2.688 -14.815 1.00 98.56 91 VAL A O 1
ATOM 736 N N . TRP A 1 92 ? 1.357 -2.443 -12.583 1.00 98.62 92 TRP A 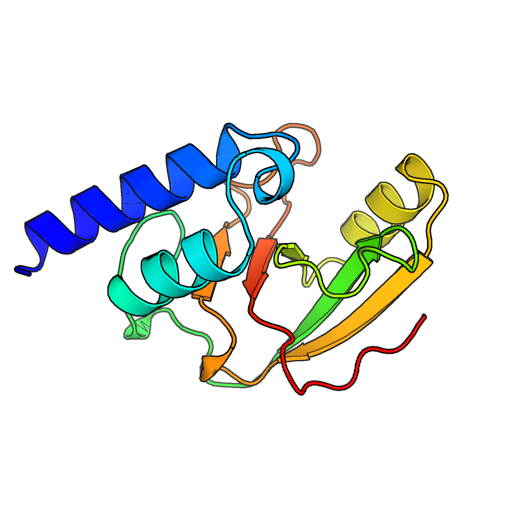N 1
ATOM 737 C CA . TRP A 1 92 ? 0.231 -3.292 -12.230 1.00 98.62 92 TRP A CA 1
ATOM 738 C C . TRP A 1 92 ? -0.844 -2.437 -11.581 1.00 98.62 92 TRP A C 1
ATOM 740 O O . TRP A 1 92 ? -0.516 -1.589 -10.751 1.00 98.62 92 TRP A O 1
ATOM 750 N N . LEU A 1 93 ? -2.103 -2.671 -11.931 1.00 98.56 93 LEU A N 1
ATOM 751 C CA . LEU A 1 93 ? -3.268 -2.035 -11.329 1.00 98.56 93 LEU A CA 1
ATOM 752 C C . LEU A 1 93 ? -4.083 -3.061 -10.551 1.00 98.56 93 LEU A C 1
ATOM 754 O O . LEU A 1 93 ? -4.190 -4.224 -10.944 1.00 98.56 93 LEU A O 1
ATOM 758 N N . CYS A 1 94 ? -4.659 -2.619 -9.440 1.00 98.62 94 CYS A N 1
ATOM 759 C CA . CYS A 1 94 ? -5.585 -3.410 -8.647 1.00 98.62 94 CYS A CA 1
ATOM 760 C C . CYS A 1 94 ? -6.594 -2.482 -7.966 1.00 98.62 94 CYS A C 1
ATOM 762 O O . CYS A 1 94 ? -6.240 -1.406 -7.475 1.00 98.62 94 CYS A O 1
ATOM 764 N N . TYR A 1 95 ? -7.855 -2.903 -7.941 1.00 98.56 95 TYR A N 1
ATOM 765 C CA . TYR A 1 95 ? -8.893 -2.255 -7.149 1.00 98.56 95 TYR A CA 1
ATOM 766 C C . TYR A 1 95 ? -8.927 -2.874 -5.752 1.00 98.56 95 TYR A C 1
ATOM 768 O O . TYR A 1 95 ? -9.045 -4.091 -5.623 1.00 98.56 95 TYR A O 1
ATOM 776 N N . PHE A 1 96 ? -8.817 -2.038 -4.725 1.00 98.56 96 PHE A N 1
ATOM 777 C CA . PHE A 1 96 ? -8.812 -2.428 -3.322 1.00 98.56 96 PHE A CA 1
ATOM 778 C C . PHE A 1 96 ? -10.050 -1.893 -2.623 1.00 98.56 96 PHE A C 1
ATOM 780 O O . PHE A 1 96 ? -10.224 -0.680 -2.516 1.00 98.56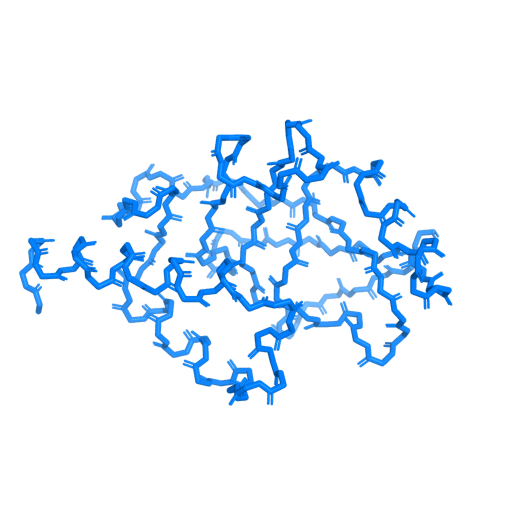 96 PHE A O 1
ATOM 787 N N . GLU A 1 97 ? -10.862 -2.795 -2.084 1.00 98.19 97 GLU A N 1
ATOM 788 C CA . GLU A 1 97 ? -11.888 -2.425 -1.110 1.00 98.19 97 GLU A CA 1
ATOM 789 C C . GLU A 1 97 ? -11.234 -1.922 0.194 1.00 98.19 97 GLU A C 1
ATOM 791 O O . GLU A 1 97 ? -10.100 -2.318 0.503 1.00 98.19 97 GLU A O 1
ATOM 796 N N . PRO A 1 98 ? -11.917 -1.069 0.983 1.00 98.06 98 PRO A N 1
ATOM 797 C CA . PRO A 1 98 ? -11.375 -0.491 2.213 1.00 98.06 98 PRO A CA 1
ATOM 798 C C . PRO A 1 98 ? -10.704 -1.492 3.161 1.00 98.06 98 PRO A C 1
ATOM 800 O O . PRO A 1 98 ? -9.651 -1.203 3.724 1.00 98.06 98 PRO A O 1
ATOM 803 N N . GLU A 1 99 ? -11.281 -2.678 3.347 1.00 97.56 99 GLU A N 1
ATOM 804 C CA . GLU A 1 99 ? -10.771 -3.729 4.234 1.00 97.56 99 GLU A CA 1
ATOM 805 C C . GLU A 1 99 ? -9.413 -4.310 3.817 1.00 97.56 99 GLU A C 1
ATOM 807 O O . GLU A 1 99 ? -8.707 -4.868 4.659 1.00 97.56 99 GLU A O 1
ATOM 812 N N . HIS A 1 100 ? -9.023 -4.151 2.552 1.00 98.31 100 HIS A N 1
ATOM 813 C CA . HIS A 1 100 ? -7.705 -4.551 2.070 1.00 98.31 100 HIS A CA 1
ATOM 814 C C . HIS A 1 100 ? -6.641 -3.466 2.290 1.00 98.31 100 HIS A C 1
ATOM 816 O O . HIS A 1 100 ? -5.452 -3.748 2.136 1.00 98.31 100 HIS A O 1
ATOM 822 N N . LEU A 1 101 ? -7.037 -2.244 2.665 1.00 98.25 101 LEU A N 1
ATOM 823 C CA . LEU A 1 101 ? -6.128 -1.144 2.976 1.00 98.25 101 LEU A CA 1
ATOM 824 C C . LEU A 1 101 ? -5.696 -1.242 4.440 1.00 98.25 101 LEU A C 1
ATOM 826 O O . LEU A 1 101 ? -6.498 -1.099 5.365 1.00 98.25 101 LEU A O 1
ATOM 830 N N . LEU A 1 102 ? -4.406 -1.485 4.650 1.00 98.00 102 LEU A N 1
ATOM 831 C CA . LEU A 1 102 ? -3.842 -1.778 5.965 1.00 98.00 102 LEU A CA 1
ATOM 832 C C . LEU A 1 102 ? -3.108 -0.579 6.563 1.00 98.00 102 LEU A C 1
ATOM 834 O O . LEU A 1 102 ? -3.195 -0.333 7.765 1.00 98.00 102 LEU A O 1
ATOM 838 N N . ALA A 1 103 ? -2.408 0.183 5.729 1.00 97.12 103 ALA A N 1
ATOM 839 C CA . ALA A 1 103 ? -1.797 1.435 6.139 1.00 97.12 103 ALA A CA 1
ATOM 840 C C . ALA A 1 103 ? -1.740 2.435 4.987 1.00 97.12 103 ALA A C 1
ATOM 842 O O . ALA A 1 103 ? -1.705 2.044 3.822 1.00 97.12 103 ALA A O 1
ATOM 843 N N . HIS A 1 104 ? -1.674 3.714 5.334 1.00 96.00 104 HIS A N 1
ATOM 844 C CA . HIS A 1 104 ? -1.388 4.821 4.437 1.00 96.00 104 HIS A CA 1
ATOM 845 C C . HIS A 1 104 ? -0.155 5.581 4.930 1.00 96.00 104 HIS A C 1
ATOM 847 O O . HIS A 1 104 ? -0.026 5.912 6.111 1.00 96.00 104 HIS A O 1
ATOM 853 N N . LEU A 1 105 ? 0.753 5.822 3.998 1.00 92.38 105 LEU A N 1
ATOM 854 C CA . LEU A 1 105 ? 1.958 6.621 4.114 1.00 92.38 105 LEU A CA 1
ATOM 855 C C . LEU A 1 105 ? 1.742 7.849 3.241 1.00 92.38 105 LEU A C 1
ATOM 857 O O . LEU A 1 105 ? 1.739 7.769 2.009 1.00 92.38 105 LEU A O 1
ATOM 861 N N . GLY A 1 106 ? 1.499 8.980 3.884 1.00 87.50 106 GLY A N 1
ATOM 862 C CA . GLY A 1 106 ? 1.303 10.243 3.210 1.00 87.50 106 GLY A CA 1
ATOM 863 C C . GLY A 1 106 ? 2.610 10.832 2.663 1.00 87.50 106 GLY A C 1
ATOM 864 O O . GLY A 1 106 ? 3.706 10.359 2.965 1.00 87.50 106 GLY A O 1
ATOM 865 N N . PRO A 1 107 ? 2.514 11.957 1.935 1.00 75.69 107 PRO A N 1
ATOM 866 C CA . PRO A 1 107 ? 3.646 12.671 1.332 1.00 75.69 107 PRO A CA 1
ATOM 867 C C . PRO A 1 107 ? 4.798 13.037 2.274 1.00 75.69 107 PRO A C 1
ATOM 869 O O . PRO A 1 107 ? 5.916 13.268 1.822 1.00 75.69 107 PRO A O 1
ATOM 872 N N . ALA A 1 108 ? 4.519 13.154 3.576 1.00 65.75 108 ALA A N 1
ATOM 873 C CA . ALA A 1 108 ? 5.514 13.464 4.601 1.00 65.75 108 ALA A CA 1
ATOM 874 C C . ALA A 1 108 ? 6.300 12.227 5.084 1.00 65.75 108 ALA A C 1
ATOM 876 O O . ALA A 1 108 ? 7.284 12.381 5.805 1.00 65.75 108 ALA A O 1
ATOM 877 N N . TRP A 1 109 ? 5.843 11.031 4.705 1.00 59.41 109 TRP A N 1
ATOM 878 C CA . TRP A 1 109 ? 6.348 9.720 5.118 1.00 59.41 109 TRP A CA 1
ATOM 879 C C . TRP A 1 109 ? 6.790 8.841 3.946 1.00 59.41 109 TRP A C 1
ATOM 881 O O . TRP A 1 109 ? 7.453 7.836 4.181 1.00 59.41 109 TRP A O 1
ATOM 891 N N . GLY A 1 110 ? 6.433 9.202 2.711 1.00 57.47 110 GLY A N 1
ATOM 892 C CA . GLY A 1 110 ? 6.859 8.501 1.502 1.00 57.47 110 GLY A CA 1
ATOM 893 C C . GLY A 1 110 ? 8.371 8.555 1.270 1.00 57.47 110 GLY A C 1
ATOM 894 O O . GLY A 1 110 ? 9.090 9.333 1.902 1.00 57.47 110 GLY A O 1
ATOM 895 N N . ASP A 1 111 ? 8.846 7.707 0.352 1.00 58.38 111 ASP A N 1
ATOM 896 C CA . ASP A 1 111 ? 10.254 7.616 -0.044 1.00 58.38 111 ASP A CA 1
ATOM 897 C C . ASP A 1 111 ? 10.858 9.019 -0.250 1.00 58.38 111 ASP A C 1
ATOM 899 O O . ASP A 1 111 ? 10.378 9.818 -1.056 1.00 58.38 111 ASP A O 1
ATOM 903 N N . VAL A 1 112 ? 11.936 9.317 0.482 1.00 54.44 112 VAL A N 1
ATOM 904 C CA . VAL A 1 112 ? 12.658 10.598 0.414 1.00 54.44 112 VAL A CA 1
ATOM 905 C C . VAL A 1 112 ? 13.193 10.901 -0.988 1.00 54.44 112 VAL A C 1
ATOM 907 O O . VAL A 1 112 ? 13.502 12.053 -1.298 1.00 54.44 112 VAL A O 1
ATOM 910 N N . HIS A 1 113 ? 13.303 9.884 -1.844 1.00 54.09 113 HIS A N 1
ATOM 911 C CA . HIS A 1 113 ? 13.682 10.018 -3.243 1.00 54.09 113 HIS A CA 1
ATOM 912 C C . HIS A 1 113 ? 12.542 10.523 -4.136 1.00 54.09 113 HIS A C 1
ATOM 914 O O . HIS A 1 113 ? 12.818 10.989 -5.244 1.00 54.09 113 HIS A O 1
ATOM 920 N N . VAL A 1 114 ? 11.292 10.496 -3.658 1.00 59.09 114 VAL A N 1
ATOM 921 C CA . VAL A 1 114 ? 10.117 11.028 -4.356 1.00 59.09 114 VAL A CA 1
ATOM 922 C C . VAL A 1 114 ? 9.285 11.891 -3.401 1.00 59.09 114 VAL A C 1
ATOM 924 O O . VAL A 1 114 ? 8.312 11.450 -2.791 1.00 59.09 114 VAL A O 1
ATOM 927 N N . GLN A 1 115 ? 9.658 13.171 -3.292 1.00 54.72 115 GLN A N 1
ATOM 928 C CA . GLN A 1 115 ? 8.839 14.178 -2.609 1.00 54.72 115 GLN A CA 1
ATOM 929 C C . GLN A 1 115 ? 7.392 14.122 -3.114 1.00 54.72 115 GLN A C 1
ATOM 931 O O . GLN A 1 115 ? 7.153 14.265 -4.311 1.00 54.72 115 GLN A O 1
ATOM 936 N N . GLY A 1 116 ? 6.433 13.965 -2.199 1.00 60.09 116 GLY A N 1
ATOM 937 C CA . GLY A 1 116 ? 5.015 13.913 -2.558 1.00 60.09 116 GLY A CA 1
ATOM 938 C C . GLY A 1 116 ? 4.423 12.507 -2.656 1.00 60.09 116 GLY A C 1
ATOM 939 O O . GLY A 1 116 ? 3.208 12.398 -2.808 1.00 60.09 116 GLY A O 1
ATOM 940 N N . ALA A 1 117 ? 5.239 11.454 -2.553 1.00 75.19 117 ALA A N 1
ATOM 941 C CA . ALA A 1 117 ? 4.781 10.079 -2.708 1.00 75.19 117 ALA A CA 1
ATOM 942 C C . ALA A 1 117 ? 3.739 9.689 -1.649 1.00 75.19 117 ALA A C 1
ATOM 944 O O . ALA A 1 117 ? 3.967 9.818 -0.447 1.00 75.19 117 ALA A O 1
ATOM 945 N N . SER A 1 118 ? 2.602 9.178 -2.118 1.00 89.81 118 SER A N 1
ATOM 946 C CA . SER A 1 118 ? 1.600 8.508 -1.293 1.00 89.81 118 SER A CA 1
ATOM 947 C C . SER A 1 118 ? 1.730 7.005 -1.505 1.00 89.81 118 SER A C 1
ATOM 949 O O . SER A 1 118 ? 1.670 6.543 -2.643 1.00 89.81 118 SER A O 1
ATOM 951 N N . GLU A 1 119 ? 1.844 6.232 -0.434 1.00 93.00 119 GLU A N 1
ATOM 952 C CA . GLU A 1 119 ? 1.903 4.769 -0.478 1.00 93.00 119 GLU A CA 1
ATOM 953 C C . GLU A 1 119 ? 0.816 4.178 0.422 1.00 93.00 119 GLU A C 1
ATOM 955 O O . GLU A 1 119 ? 0.507 4.694 1.490 1.00 93.00 119 GLU A O 1
ATOM 960 N N . PHE A 1 120 ? 0.220 3.082 -0.019 1.00 96.62 120 PHE A N 1
ATOM 961 C CA . PHE A 1 120 ? -0.618 2.217 0.782 1.00 96.62 120 PHE A CA 1
ATOM 962 C C . PHE A 1 120 ? 0.079 0.882 0.969 1.00 96.62 120 PHE A C 1
ATOM 964 O O . PHE A 1 120 ? 0.584 0.285 0.017 1.00 96.62 120 PHE A O 1
ATOM 971 N N . ILE A 1 121 ? 0.021 0.383 2.196 1.00 97.25 121 ILE A N 1
ATOM 972 C CA . ILE A 1 121 ? 0.251 -1.028 2.470 1.00 97.25 121 ILE A CA 1
ATOM 973 C C . ILE A 1 121 ? -1.109 -1.700 2.317 1.00 97.25 121 ILE A C 1
ATOM 975 O O . ILE A 1 121 ? -2.028 -1.413 3.088 1.00 97.25 121 ILE A O 1
ATOM 979 N N . ALA A 1 122 ? -1.256 -2.545 1.303 1.00 98.06 122 ALA A N 1
ATOM 980 C CA . ALA A 1 122 ? -2.519 -3.176 0.944 1.00 98.06 122 ALA A CA 1
ATOM 981 C C . ALA A 1 122 ? -2.338 -4.671 0.658 1.00 98.06 122 ALA A C 1
ATOM 983 O O . ALA A 1 122 ? -1.288 -5.098 0.176 1.00 98.06 122 ALA A O 1
ATOM 984 N N . ASP A 1 123 ? -3.355 -5.476 0.966 1.00 97.94 123 ASP A N 1
ATOM 985 C CA . ASP A 1 123 ? -3.331 -6.923 0.737 1.00 97.94 123 ASP A CA 1
ATOM 986 C C . ASP A 1 123 ? -4.053 -7.298 -0.566 1.00 97.94 123 ASP A C 1
ATOM 988 O O . ASP A 1 123 ? -5.280 -7.343 -0.576 1.00 97.94 123 ASP A O 1
ATOM 992 N N . PRO A 1 124 ? -3.352 -7.612 -1.671 1.00 97.44 124 PRO A N 1
ATOM 993 C CA . PRO A 1 124 ? -4.016 -7.985 -2.920 1.00 97.44 124 PRO A CA 1
ATOM 994 C C . PRO A 1 124 ? -4.524 -9.436 -2.961 1.00 97.44 124 PRO A C 1
ATOM 996 O O . PRO A 1 124 ? -4.914 -9.919 -4.024 1.00 97.44 124 PRO A O 1
ATOM 999 N N . ALA A 1 125 ? -4.477 -10.182 -1.851 1.00 96.00 125 ALA A N 1
ATOM 1000 C CA . ALA A 1 125 ? -4.899 -11.579 -1.835 1.00 96.00 125 ALA A CA 1
ATOM 1001 C C . ALA A 1 125 ? -6.360 -11.738 -2.295 1.00 96.00 125 ALA A C 1
ATOM 1003 O O . ALA A 1 125 ? -7.278 -11.150 -1.731 1.00 96.00 125 ALA A O 1
ATOM 1004 N N . GLY A 1 126 ? -6.565 -12.561 -3.327 1.00 96.31 126 GLY A N 1
ATOM 1005 C CA . GLY A 1 126 ? -7.887 -12.810 -3.909 1.00 96.31 126 GLY A CA 1
ATOM 1006 C C . GLY A 1 126 ? -8.405 -11.709 -4.842 1.00 96.31 126 GLY A C 1
ATOM 1007 O O . GLY A 1 126 ? -9.492 -11.872 -5.392 1.00 96.31 126 GLY A O 1
ATOM 1008 N N . LEU A 1 127 ? -7.643 -10.632 -5.058 1.00 97.31 127 LEU A N 1
ATOM 1009 C CA . LEU A 1 127 ? -8.021 -9.536 -5.949 1.00 97.31 127 LEU A CA 1
ATOM 1010 C C . LEU A 1 127 ? -7.515 -9.758 -7.380 1.00 97.31 127 LEU A C 1
ATOM 1012 O O . LEU A 1 127 ? -6.565 -10.506 -7.631 1.00 97.31 127 LEU A O 1
ATOM 1016 N N . HIS A 1 128 ? -8.168 -9.096 -8.335 1.00 97.69 128 HIS A N 1
ATOM 1017 C CA . HIS A 1 128 ? -7.723 -9.075 -9.723 1.00 97.69 128 HIS A CA 1
ATOM 1018 C C . HIS A 1 128 ? -6.622 -8.026 -9.907 1.00 97.69 128 HIS A C 1
ATOM 1020 O O . HIS A 1 128 ? -6.834 -6.851 -9.620 1.00 97.69 128 HIS A O 1
ATOM 1026 N N . ILE A 1 129 ? -5.466 -8.469 -10.406 1.00 98.25 129 ILE A N 1
ATOM 1027 C CA . ILE A 1 129 ? -4.331 -7.609 -10.745 1.00 98.25 129 ILE A CA 1
ATOM 1028 C C . ILE A 1 129 ? -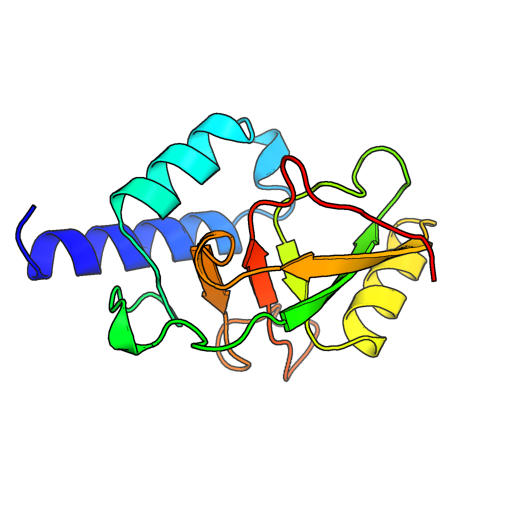4.133 -7.658 -12.257 1.00 98.25 129 ILE A C 1
ATOM 1030 O O . ILE A 1 129 ? -3.922 -8.743 -12.810 1.00 98.25 129 ILE A O 1
ATOM 1034 N N . GLU A 1 130 ? -4.145 -6.498 -12.901 1.00 98.00 130 GLU A N 1
ATOM 1035 C CA . GLU A 1 130 ? -3.928 -6.355 -14.341 1.00 98.00 130 GLU A CA 1
ATOM 1036 C C . GLU A 1 130 ? -2.668 -5.539 -14.651 1.00 98.00 130 GLU A C 1
ATOM 1038 O O . GLU A 1 130 ? -2.207 -4.746 -13.832 1.00 98.00 130 GLU A O 1
ATOM 1043 N N . GLU A 1 131 ? -2.068 -5.783 -15.815 1.00 97.75 131 GLU A N 1
ATOM 1044 C CA . GLU A 1 131 ? -0.964 -4.972 -16.346 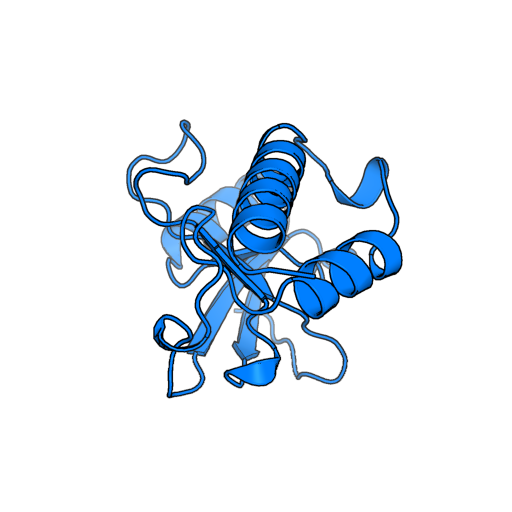1.00 97.75 131 GLU A CA 1
ATOM 1045 C C . GLU A 1 131 ? -1.540 -3.744 -17.061 1.00 97.75 131 GLU A C 1
ATOM 1047 O O . GLU A 1 131 ? -2.512 -3.884 -17.806 1.00 97.75 131 GLU A O 1
ATOM 1052 N N . LEU A 1 132 ? -0.925 -2.575 -16.851 1.00 93.19 132 LEU A N 1
ATOM 1053 C CA . LEU A 1 132 ? -1.223 -1.342 -17.589 1.00 93.19 132 LEU A CA 1
ATOM 1054 C C . LEU A 1 132 ? -0.342 -1.191 -18.839 1.00 93.19 132 LEU A C 1
ATOM 1056 O O . LEU A 1 132 ? 0.888 -1.424 -18.735 1.00 93.19 132 LEU A O 1
#

Radius of gyration: 14.02 Å; chains: 1; bounding box: 29×28×43 Å